Protein AF-A0A931KG96-F1 (afdb_monomer_lite)

Secondary structure (DSSP, 8-state):
----------PPP-----PPPPHHHHHHHHHHHHHHHHHHHHHH-PPPP-SSPPPHHHHHHHHHHHHHHHHHHHHHHHHHTT--

Foldseek 3Di:
DDDDDDPPPPDPDDDPDPDDDDPVRVVVVVVVCVVLQVQLCVQLPDDDDPPDDDDPVRVVVSVVSSVVSSVVSVVVVCVVVPVD

pLDDT: mean 85.91, std 15.28, range [43.78, 98.19]

Sequence (84 aa):
MSTDSAGDFSQPSPTPAAAEPSAAELQKRYAQFLELLPLTLALAGLPTSEGRLYSEDQIEGRAMTIRTAYRVARGAVRDALGGS

Structure (mmCIF, N/CA/C/O backbone):
data_AF-A0A931KG96-F1
#
_entry.id   AF-A0A931KG96-F1
#
loop_
_atom_site.group_PDB
_atom_site.id
_atom_site.type_symbol
_atom_site.label_atom_id
_atom_site.label_alt_id
_atom_site.label_comp_id
_atom_site.label_asym_id
_atom_site.label_entity_id
_atom_site.label_seq_id
_atom_site.pdbx_PDB_ins_code
_atom_site.Cartn_x
_atom_site.Cartn_y
_atom_site.Cartn_z
_atom_site.occupancy
_atom_site.B_iso_or_equiv
_atom_site.auth_seq_id
_atom_site.auth_comp_id
_atom_site.auth_asym_id
_atom_site.auth_atom_id
_atom_site.pdbx_PDB_model_num
ATOM 1 N N . MET A 1 1 ? -31.784 67.342 13.746 1.00 43.78 1 MET A N 1
ATOM 2 C CA . MET A 1 1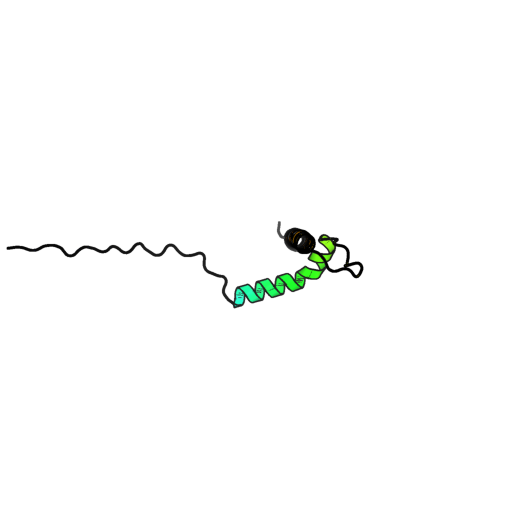 ? -30.910 67.185 12.562 1.00 43.78 1 MET A CA 1
ATOM 3 C C . MET A 1 1 ? -29.697 66.400 13.030 1.00 43.78 1 MET A C 1
ATOM 5 O O . MET A 1 1 ? -29.049 66.878 13.942 1.00 43.78 1 MET A O 1
ATOM 9 N N . SER A 1 2 ? -29.370 65.194 12.592 1.00 48.53 2 SER A N 1
ATOM 10 C CA . SER A 1 2 ? -29.972 64.280 11.627 1.00 48.53 2 SER A CA 1
ATOM 11 C C . SER A 1 2 ? -29.492 62.871 11.989 1.00 48.53 2 SER A C 1
ATOM 13 O O . SER A 1 2 ? -28.402 62.701 12.527 1.00 48.53 2 SER A O 1
ATOM 15 N N . THR A 1 3 ? -30.344 61.894 11.721 1.00 70.62 3 THR A N 1
ATOM 16 C CA . THR A 1 3 ? -30.044 60.462 11.645 1.00 70.62 3 THR A CA 1
ATOM 17 C C . THR A 1 3 ? -29.057 60.175 10.513 1.00 70.62 3 THR A C 1
ATOM 19 O O . THR A 1 3 ? -29.228 60.774 9.457 1.00 70.62 3 THR A O 1
ATOM 22 N N . ASP A 1 4 ? -28.088 59.284 10.734 1.00 50.28 4 ASP A N 1
ATOM 23 C CA . ASP A 1 4 ? -27.470 58.325 9.786 1.00 50.28 4 ASP A CA 1
ATOM 24 C C . ASP A 1 4 ? -26.181 57.802 10.456 1.00 50.28 4 ASP A C 1
ATOM 26 O O . ASP A 1 4 ? -25.524 58.544 11.172 1.00 50.28 4 ASP A O 1
ATOM 30 N N . SER A 1 5 ? -25.700 56.574 10.335 1.00 54.91 5 SER A N 1
ATOM 31 C CA . SER A 1 5 ? -25.999 55.487 9.423 1.00 54.91 5 SER A CA 1
ATOM 32 C C . SER A 1 5 ? -25.473 54.235 10.134 1.00 54.91 5 SER A C 1
ATOM 34 O O . SER A 1 5 ? -24.274 54.128 10.404 1.00 54.91 5 SER A O 1
ATOM 36 N N . ALA A 1 6 ? -26.360 53.325 10.536 1.00 58.53 6 ALA A N 1
ATOM 37 C CA . ALA A 1 6 ? -25.952 52.013 11.021 1.00 58.53 6 ALA A CA 1
ATOM 38 C C . ALA A 1 6 ? -25.573 51.184 9.791 1.00 58.53 6 ALA A C 1
ATOM 40 O O . ALA A 1 6 ? -26.444 50.683 9.085 1.00 58.53 6 ALA A O 1
ATOM 41 N N . GLY A 1 7 ? -24.272 51.114 9.508 1.00 57.34 7 GLY A N 1
ATOM 42 C CA . GLY A 1 7 ? -23.726 50.245 8.476 1.00 57.34 7 GLY A CA 1
ATOM 43 C C . GLY A 1 7 ? -24.077 48.793 8.784 1.00 57.34 7 GLY A C 1
ATOM 44 O O . GLY A 1 7 ? -23.540 48.202 9.719 1.00 57.34 7 GLY A O 1
ATOM 45 N N . ASP A 1 8 ? -24.999 48.257 7.992 1.00 59.66 8 ASP A N 1
ATOM 46 C CA . ASP A 1 8 ? -25.375 46.852 7.920 1.00 59.66 8 ASP A CA 1
ATOM 47 C C . ASP A 1 8 ? -24.169 46.033 7.438 1.00 59.66 8 ASP A C 1
ATOM 49 O O . ASP A 1 8 ? -23.886 45.913 6.245 1.00 59.66 8 ASP A O 1
ATOM 53 N N . PHE A 1 9 ? -23.385 45.531 8.392 1.00 62.88 9 PHE A N 1
ATOM 54 C CA . PHE A 1 9 ? -22.260 44.640 8.132 1.00 62.88 9 PHE A CA 1
ATOM 55 C C . PHE A 1 9 ? -22.810 43.226 7.921 1.00 62.88 9 PHE A C 1
ATOM 57 O O . PHE A 1 9 ? -22.770 42.375 8.810 1.00 62.88 9 PHE A O 1
ATOM 64 N N . SER A 1 10 ? -23.372 42.992 6.737 1.00 67.56 10 SER A N 1
ATOM 65 C CA . SER A 1 10 ? -23.811 41.668 6.305 1.00 67.56 10 SER A CA 1
ATOM 66 C C . SER A 1 10 ? -22.583 40.757 6.193 1.00 67.56 10 SER A C 1
ATOM 68 O O . SER A 1 10 ? -21.811 40.835 5.235 1.00 67.56 10 SER A O 1
ATOM 70 N N . GLN A 1 11 ? -22.333 39.943 7.224 1.00 67.75 11 GLN A N 1
ATOM 71 C CA . GLN A 1 11 ? -21.270 38.942 7.178 1.00 67.75 11 GLN A CA 1
ATOM 72 C C . GLN A 1 11 ? -21.599 37.904 6.093 1.00 67.75 11 GLN A C 1
ATOM 74 O O . GLN A 1 11 ? -22.713 37.373 6.079 1.00 67.75 11 GLN A O 1
ATOM 79 N N . PRO A 1 12 ? -20.646 37.562 5.208 1.00 64.81 12 PRO A N 1
ATOM 80 C CA . PRO A 1 12 ? -20.835 36.467 4.271 1.00 64.81 12 PRO A CA 1
ATOM 81 C C . PRO A 1 12 ? -21.008 35.162 5.056 1.00 64.81 12 PRO A C 1
ATOM 83 O O . PRO A 1 12 ? -20.208 34.836 5.933 1.00 64.81 12 PRO A O 1
ATOM 86 N N . SER A 1 13 ? -22.076 34.424 4.751 1.00 64.75 13 SER A N 1
ATOM 87 C CA . SER A 1 13 ? -22.340 33.112 5.341 1.00 64.75 13 SER A CA 1
ATOM 88 C C . SER A 1 13 ? -21.140 32.181 5.117 1.00 64.75 13 SER A C 1
ATOM 90 O O . SER A 1 13 ? -20.610 32.156 4.003 1.00 64.75 13 SER A O 1
ATOM 92 N N . PRO A 1 14 ? -20.699 31.408 6.127 1.00 67.62 14 PRO A N 1
ATOM 93 C CA . PRO A 1 14 ? -19.593 30.483 5.951 1.00 67.62 14 PRO A CA 1
ATOM 94 C C . PRO A 1 14 ? -20.011 29.401 4.955 1.00 67.62 14 PRO A C 1
ATOM 96 O O . PRO A 1 14 ? -20.880 28.574 5.233 1.00 67.62 14 PRO A O 1
ATOM 99 N N . THR A 1 15 ? -19.393 29.415 3.776 1.00 66.12 15 THR A N 1
ATOM 100 C CA . THR A 1 15 ? -19.385 28.280 2.853 1.00 66.12 15 THR A CA 1
ATOM 101 C C . THR A 1 15 ? -19.000 27.037 3.661 1.00 66.12 15 THR A C 1
ATOM 103 O O . THR A 1 15 ? -18.024 27.120 4.413 1.00 66.12 15 THR A O 1
ATOM 106 N N . PRO A 1 16 ? -19.723 25.905 3.568 1.00 65.00 16 PRO A N 1
ATOM 107 C CA . PRO A 1 16 ? -19.356 24.705 4.303 1.00 65.00 16 PRO A CA 1
ATOM 108 C C . PRO A 1 16 ? -17.981 24.253 3.810 1.00 65.00 16 PRO A C 1
ATOM 110 O O . PRO A 1 16 ? -17.850 23.668 2.734 1.00 65.00 16 PRO A O 1
ATOM 113 N N . ALA A 1 17 ? -16.942 24.583 4.578 1.00 64.81 17 ALA A N 1
ATOM 114 C CA . ALA A 1 17 ? -15.627 23.991 4.439 1.00 64.81 17 ALA A CA 1
ATOM 115 C C . ALA A 1 17 ? -15.839 22.477 4.454 1.00 64.81 17 ALA A C 1
ATOM 117 O O . ALA A 1 17 ? -16.528 21.970 5.342 1.00 64.81 17 ALA A O 1
ATOM 118 N N . ALA A 1 18 ? -15.346 21.787 3.424 1.00 64.06 18 ALA A N 1
ATOM 119 C CA . ALA A 1 18 ? -15.450 20.341 3.304 1.00 64.06 18 ALA A CA 1
ATOM 120 C C . ALA A 1 18 ? -15.108 19.713 4.661 1.00 64.06 18 ALA A C 1
ATOM 122 O O . ALA A 1 18 ? -13.998 19.894 5.153 1.00 64.06 18 ALA A O 1
ATOM 123 N N . ALA A 1 19 ? -16.098 19.088 5.302 1.00 71.50 19 ALA A N 1
ATOM 124 C CA . ALA A 1 19 ? -15.957 18.602 6.664 1.00 71.50 19 ALA A CA 1
ATOM 125 C C . ALA A 1 19 ? -14.774 17.628 6.723 1.00 71.50 19 ALA A C 1
ATOM 127 O O . ALA A 1 19 ? -14.786 16.588 6.058 1.00 71.50 19 ALA A O 1
ATOM 128 N N . GLU A 1 20 ? -13.746 17.997 7.486 1.00 77.50 20 GLU A N 1
ATOM 129 C CA . GLU A 1 20 ? -12.617 17.121 7.776 1.00 77.50 20 GLU A CA 1
ATOM 130 C C . GLU A 1 20 ? -13.153 15.805 8.359 1.00 77.50 20 GLU A C 1
ATOM 132 O O . GLU A 1 20 ? -14.069 15.835 9.192 1.00 77.50 20 GLU A O 1
ATOM 137 N N . PRO A 1 21 ? -12.635 14.642 7.924 1.00 79.81 21 PRO A N 1
ATOM 138 C CA . PRO A 1 21 ? -13.117 13.366 8.419 1.00 79.81 21 PRO A CA 1
ATOM 139 C C . PRO A 1 21 ? -12.946 13.312 9.935 1.00 79.81 21 PRO A C 1
ATOM 141 O O . PRO A 1 21 ? -11.877 13.608 10.474 1.00 79.81 21 PRO A O 1
ATOM 144 N N . SER A 1 22 ? -13.999 12.890 10.626 1.00 91.75 22 SER A N 1
ATOM 145 C CA . SER A 1 22 ? -13.933 12.669 12.066 1.00 91.75 22 SER A CA 1
ATOM 146 C C . SER A 1 22 ? -12.874 11.611 12.401 1.00 91.75 22 SER A C 1
ATOM 148 O O . SER A 1 22 ? -12.569 10.721 11.599 1.00 91.75 22 SER A O 1
ATOM 150 N N . ALA A 1 23 ? -12.340 11.654 13.625 1.00 91.25 23 ALA A N 1
ATOM 151 C CA . ALA A 1 23 ? -11.368 10.662 14.091 1.00 91.25 23 ALA A CA 1
ATOM 152 C C . ALA A 1 23 ? -11.885 9.215 13.936 1.00 91.25 23 ALA A C 1
ATOM 154 O O . ALA A 1 23 ? -11.133 8.320 13.551 1.00 91.25 23 ALA A O 1
ATOM 155 N N . ALA A 1 24 ? -13.187 8.999 14.154 1.00 92.50 24 ALA A N 1
ATOM 156 C CA . ALA A 1 24 ? -13.834 7.700 13.984 1.00 92.50 24 ALA A CA 1
ATOM 157 C C . ALA A 1 24 ? -13.848 7.232 12.516 1.00 92.50 24 ALA A C 1
ATOM 159 O O . ALA A 1 24 ? -13.574 6.065 12.224 1.00 92.50 24 ALA A O 1
ATOM 160 N N . GLU A 1 25 ? -14.127 8.133 11.571 1.00 91.19 25 GLU A N 1
ATOM 161 C CA . GLU A 1 25 ? -14.091 7.815 10.139 1.00 91.19 25 GLU A CA 1
ATOM 162 C C . GLU A 1 25 ? -12.672 7.530 9.657 1.00 91.19 25 GLU A C 1
ATOM 164 O O . GLU A 1 25 ? -12.469 6.606 8.865 1.00 91.19 25 GLU A O 1
ATOM 169 N N . LEU A 1 26 ? -11.685 8.286 10.148 1.00 91.94 26 LEU A N 1
ATOM 170 C CA . LEU A 1 26 ? -10.280 8.048 9.834 1.00 91.94 26 LEU A CA 1
ATOM 171 C C . LEU A 1 26 ? -9.835 6.670 10.333 1.00 91.94 26 LEU A C 1
ATOM 173 O O . LEU A 1 26 ? -9.224 5.916 9.577 1.00 91.94 26 LEU A O 1
ATOM 177 N N . GLN A 1 27 ? -10.210 6.301 11.559 1.00 93.25 27 GLN A N 1
ATOM 178 C CA . GLN A 1 27 ? -9.880 4.997 12.129 1.00 93.25 27 GLN A CA 1
ATOM 179 C C . GLN A 1 27 ? -10.541 3.843 11.364 1.00 93.25 27 GLN A C 1
ATOM 181 O O . GLN A 1 27 ? -9.890 2.832 11.093 1.00 93.25 27 GLN A O 1
ATOM 186 N N . LYS A 1 28 ? -11.795 4.011 10.923 1.00 93.88 28 LYS A N 1
ATOM 187 C CA . LYS A 1 28 ? -12.475 3.034 10.058 1.00 93.88 28 LYS A CA 1
ATOM 188 C C . LYS A 1 28 ? -11.769 2.875 8.708 1.00 93.88 28 LYS A C 1
ATOM 190 O O . LYS A 1 28 ? -11.556 1.751 8.260 1.00 93.88 28 LYS A O 1
ATOM 195 N N . ARG A 1 29 ? -11.392 3.982 8.058 1.00 90.25 29 ARG A N 1
ATOM 196 C CA . ARG A 1 29 ? -10.646 3.954 6.784 1.00 90.25 29 ARG A CA 1
ATOM 197 C C . ARG A 1 29 ? -9.276 3.299 6.950 1.00 90.25 29 ARG A C 1
ATOM 199 O O . ARG A 1 29 ? -8.855 2.560 6.067 1.00 90.25 29 ARG A O 1
ATOM 206 N N . TYR A 1 30 ? -8.606 3.550 8.074 1.00 93.44 30 TYR A N 1
ATOM 207 C CA . TYR A 1 30 ? -7.327 2.929 8.401 1.00 93.44 30 TYR A CA 1
ATOM 208 C C . TYR A 1 30 ? -7.456 1.410 8.564 1.00 93.44 30 TYR A C 1
ATOM 210 O O . TYR A 1 30 ? -6.693 0.673 7.947 1.00 93.44 30 TYR A O 1
ATOM 218 N N . ALA A 1 31 ? -8.463 0.933 9.303 1.00 95.00 31 ALA A N 1
ATOM 219 C CA . ALA A 1 31 ? -8.728 -0.500 9.445 1.00 95.00 31 ALA A CA 1
ATOM 220 C C . ALA A 1 31 ? -8.983 -1.175 8.084 1.00 95.00 31 ALA A C 1
ATOM 222 O O . ALA A 1 31 ? -8.337 -2.166 7.757 1.00 95.00 31 ALA A O 1
ATOM 223 N N . GLN A 1 32 ? -9.833 -0.575 7.243 1.00 91.94 32 GLN A N 1
ATOM 224 C CA . GLN A 1 32 ? -10.106 -1.078 5.888 1.00 91.94 32 GLN A CA 1
ATOM 225 C C . GLN A 1 32 ? -8.855 -1.118 5.005 1.00 91.94 32 GLN A C 1
ATOM 227 O O . GLN A 1 32 ? -8.677 -2.038 4.208 1.00 91.94 32 GLN A O 1
ATOM 232 N N . PHE A 1 33 ? -7.984 -0.114 5.126 1.00 92.69 33 PHE A N 1
ATOM 233 C CA . PHE A 1 33 ? -6.716 -0.103 4.410 1.00 92.69 33 PHE A CA 1
ATOM 234 C C . PHE A 1 33 ? -5.836 -1.282 4.833 1.00 92.69 33 PHE A C 1
ATOM 236 O O . PHE A 1 33 ? -5.334 -1.989 3.962 1.00 92.69 33 PHE A O 1
ATOM 243 N N . LEU A 1 34 ? -5.696 -1.532 6.142 1.00 95.62 34 LEU A N 1
ATOM 244 C CA . LEU A 1 34 ? -4.914 -2.659 6.658 1.00 95.62 34 LEU A CA 1
ATOM 245 C C . LEU A 1 34 ? -5.467 -4.015 6.202 1.00 95.62 34 LEU A C 1
ATOM 247 O O . LEU A 1 34 ? -4.690 -4.886 5.822 1.00 95.62 34 LEU A O 1
ATOM 251 N N . GLU A 1 35 ? -6.789 -4.186 6.182 1.00 95.69 35 GLU A N 1
ATOM 252 C CA . GLU A 1 35 ? -7.434 -5.415 5.697 1.00 95.69 35 GLU A CA 1
ATOM 253 C C . GLU A 1 35 ? -7.165 -5.669 4.205 1.00 95.69 35 GLU A C 1
ATOM 255 O O . GLU A 1 35 ? -6.993 -6.812 3.783 1.00 95.69 35 GLU A O 1
ATOM 260 N N . LEU A 1 36 ? -7.074 -4.605 3.400 1.00 96.31 36 LEU A N 1
ATOM 261 C CA . LEU A 1 36 ? -6.804 -4.690 1.962 1.00 96.31 36 LEU A CA 1
ATOM 262 C C . LEU A 1 36 ? -5.314 -4.690 1.601 1.00 96.31 36 LEU A C 1
ATOM 264 O O . LEU A 1 36 ? -4.983 -4.862 0.421 1.00 96.31 36 LEU A O 1
ATOM 268 N N . LEU A 1 37 ? -4.405 -4.508 2.564 1.00 96.25 37 LEU A N 1
ATOM 269 C CA . LEU A 1 37 ? -2.963 -4.454 2.302 1.00 96.25 37 LEU A CA 1
ATOM 270 C C . LEU A 1 37 ? -2.423 -5.703 1.587 1.00 96.25 37 LEU A C 1
ATOM 272 O O . LEU A 1 37 ? -1.707 -5.520 0.602 1.00 96.25 37 LEU A O 1
ATOM 276 N N . PRO A 1 38 ? -2.754 -6.950 1.986 1.00 96.44 38 PRO A N 1
ATOM 277 C CA . PRO A 1 38 ? -2.212 -8.138 1.323 1.00 96.44 38 PRO A CA 1
ATOM 278 C C . PRO A 1 38 ? -2.557 -8.195 -0.171 1.00 96.44 38 PRO A C 1
ATOM 280 O O . PRO A 1 38 ? -1.676 -8.406 -1.004 1.00 96.44 38 PRO A O 1
ATOM 283 N N . LEU A 1 39 ? -3.819 -7.921 -0.523 1.00 97.06 39 LEU A N 1
ATOM 284 C CA . LEU A 1 39 ? -4.264 -7.858 -1.918 1.00 97.06 39 LEU A CA 1
ATOM 285 C C . LEU A 1 39 ? -3.607 -6.689 -2.662 1.00 97.06 39 LEU A C 1
ATOM 287 O O . LEU A 1 39 ? -3.173 -6.838 -3.801 1.00 97.06 39 LEU A O 1
ATOM 291 N N . THR A 1 40 ? -3.496 -5.534 -2.006 1.00 97.88 40 THR A N 1
ATOM 292 C CA . THR A 1 40 ? -2.844 -4.345 -2.568 1.00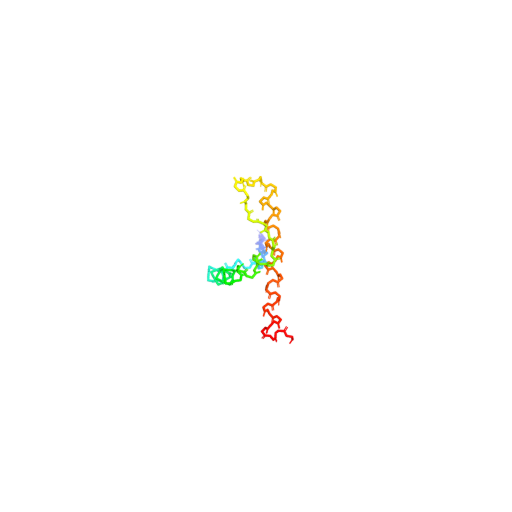 97.88 40 THR A CA 1
ATOM 293 C C . THR A 1 40 ? -1.387 -4.628 -2.935 1.00 97.88 40 THR A C 1
ATOM 295 O O . THR A 1 40 ? -0.957 -4.283 -4.032 1.00 97.88 40 THR A O 1
ATOM 298 N N . LEU A 1 41 ? -0.626 -5.278 -2.050 1.00 96.62 41 LEU A N 1
ATOM 299 C CA . LEU A 1 41 ? 0.777 -5.618 -2.298 1.00 96.62 41 LEU A CA 1
ATOM 300 C C . LEU A 1 41 ? 0.925 -6.696 -3.379 1.00 96.62 41 LEU A C 1
ATOM 302 O O . LEU A 1 41 ? 1.806 -6.572 -4.228 1.00 96.62 41 LEU A O 1
ATOM 306 N N . ALA A 1 42 ? 0.040 -7.699 -3.394 1.00 97.06 42 ALA A N 1
ATOM 307 C CA . ALA A 1 42 ? 0.019 -8.725 -4.436 1.00 97.06 42 ALA A CA 1
ATOM 308 C C . ALA A 1 42 ? -0.241 -8.126 -5.831 1.00 97.06 42 ALA A C 1
ATOM 310 O O . ALA A 1 42 ? 0.446 -8.478 -6.786 1.00 97.06 42 ALA A O 1
ATOM 311 N N . LEU A 1 43 ? -1.179 -7.176 -5.939 1.00 97.69 43 LEU A N 1
ATOM 312 C CA . LEU A 1 43 ? -1.467 -6.460 -7.188 1.00 97.69 43 LEU A CA 1
ATOM 313 C C . LEU A 1 43 ? -0.359 -5.478 -7.586 1.00 97.69 43 LEU A C 1
ATOM 315 O O . LEU A 1 43 ? -0.134 -5.264 -8.773 1.00 97.69 43 LEU A O 1
ATOM 319 N N . ALA A 1 44 ? 0.323 -4.867 -6.615 1.00 97.81 44 ALA A N 1
ATOM 320 C CA . ALA A 1 44 ? 1.414 -3.937 -6.888 1.00 97.81 44 ALA A CA 1
ATOM 321 C C . ALA A 1 44 ? 2.639 -4.631 -7.506 1.00 97.81 44 ALA A C 1
ATOM 323 O O . ALA A 1 44 ? 3.401 -3.976 -8.214 1.00 97.81 44 ALA A O 1
ATOM 324 N N . GLY A 1 45 ? 2.851 -5.925 -7.224 1.00 96.31 45 GLY A N 1
ATOM 325 C CA . GLY A 1 45 ? 3.905 -6.735 -7.849 1.00 96.31 45 GLY A CA 1
ATOM 326 C C . GLY A 1 45 ? 5.329 -6.208 -7.636 1.00 96.31 45 GLY A C 1
ATOM 327 O O . GLY A 1 45 ? 6.230 -6.528 -8.408 1.00 96.31 45 GLY A O 1
ATOM 328 N N . LEU A 1 46 ? 5.541 -5.363 -6.623 1.00 95.00 46 LEU A N 1
ATOM 329 C CA . LEU A 1 46 ? 6.823 -4.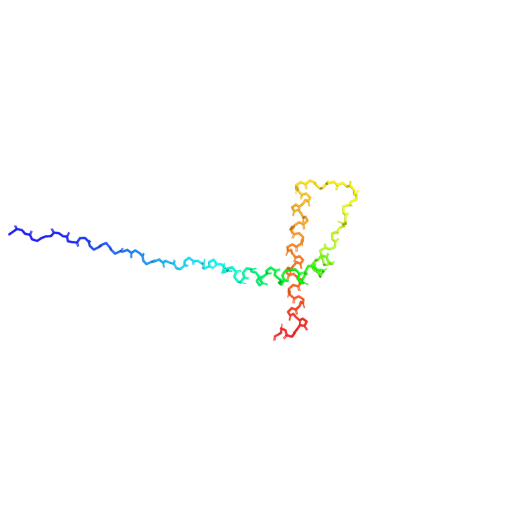707 -6.400 1.00 95.00 46 LEU A CA 1
ATOM 330 C C . LEU A 1 46 ? 7.843 -5.702 -5.822 1.00 95.00 46 LEU A C 1
ATOM 332 O O . LEU A 1 46 ? 7.539 -6.358 -4.824 1.00 95.00 46 LEU A O 1
ATOM 336 N N . PRO A 1 47 ? 9.078 -5.763 -6.353 1.00 92.44 47 PRO A N 1
ATOM 337 C CA . PRO A 1 47 ? 10.108 -6.641 -5.810 1.00 92.44 47 PRO A CA 1
ATOM 338 C C . PRO A 1 47 ? 10.507 -6.199 -4.398 1.00 92.44 47 PRO A C 1
ATOM 340 O O . PRO A 1 47 ? 10.500 -5.001 -4.081 1.00 92.44 47 PRO A O 1
ATOM 343 N N . THR A 1 48 ? 10.868 -7.154 -3.542 1.00 91.12 48 THR A N 1
ATOM 344 C CA . THR A 1 48 ? 11.489 -6.865 -2.241 1.00 91.12 48 THR A CA 1
ATOM 345 C C . THR A 1 48 ? 12.851 -6.200 -2.456 1.00 91.12 48 THR A C 1
ATOM 347 O O . THR A 1 48 ? 13.485 -6.398 -3.487 1.00 91.12 48 THR A O 1
ATOM 350 N N . SER A 1 49 ? 13.303 -5.386 -1.497 1.00 90.75 49 SER A N 1
ATOM 351 C CA . SER A 1 49 ? 14.652 -4.814 -1.565 1.00 90.75 49 SER A CA 1
ATOM 352 C C . SER A 1 49 ? 15.712 -5.920 -1.545 1.00 90.75 49 SER A C 1
ATOM 354 O O . SER A 1 49 ? 15.716 -6.773 -0.658 1.00 90.75 49 SER A O 1
ATOM 356 N N . GLU A 1 50 ? 16.647 -5.863 -2.491 1.00 90.25 50 GLU A N 1
ATOM 357 C CA . GLU A 1 50 ? 17.805 -6.760 -2.589 1.00 90.25 50 GLU A CA 1
ATOM 358 C C . GLU A 1 50 ? 18.962 -6.282 -1.690 1.00 90.25 50 GLU A C 1
ATOM 360 O O . GLU A 1 50 ? 20.099 -6.102 -2.126 1.00 90.25 50 GLU A O 1
ATOM 365 N N . GLY A 1 51 ? 18.663 -5.993 -0.420 1.00 87.50 51 GLY A N 1
ATOM 366 C CA . GLY A 1 51 ? 19.659 -5.571 0.572 1.00 87.50 51 GLY A CA 1
ATOM 367 C C . GLY A 1 51 ? 20.206 -4.150 0.384 1.00 87.50 51 GLY A C 1
ATOM 368 O O . GLY A 1 51 ? 21.188 -3.786 1.027 1.00 87.50 51 GLY A O 1
ATOM 369 N N . ARG A 1 52 ? 19.583 -3.333 -0.476 1.00 90.81 52 ARG A N 1
ATOM 370 C CA . ARG A 1 52 ? 19.943 -1.922 -0.694 1.00 90.81 52 ARG A CA 1
ATOM 371 C C . ARG A 1 52 ? 18.800 -0.998 -0.298 1.00 90.81 52 ARG A C 1
ATOM 373 O O . ARG A 1 52 ? 17.631 -1.292 -0.556 1.00 90.81 52 ARG A O 1
ATOM 380 N N . LEU A 1 53 ? 19.141 0.135 0.308 1.00 93.94 53 LEU A N 1
ATO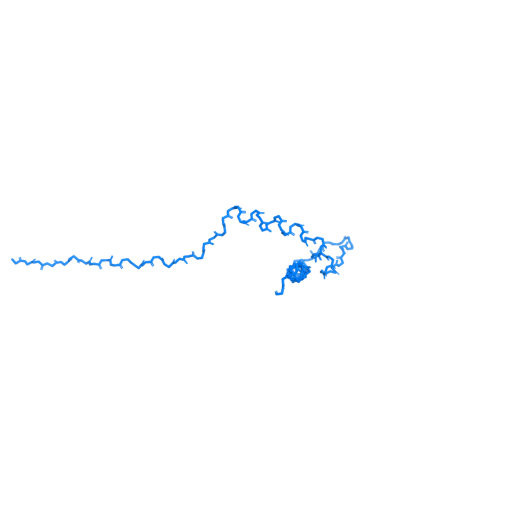M 381 C CA . LEU A 1 53 ? 18.162 1.187 0.560 1.00 93.94 53 LEU A CA 1
ATOM 382 C C . LEU A 1 53 ? 17.714 1.799 -0.766 1.00 93.94 53 LEU A C 1
ATOM 384 O O . LEU A 1 53 ? 18.514 1.958 -1.689 1.00 93.94 53 LEU A O 1
ATOM 388 N N . TYR A 1 54 ? 16.431 2.128 -0.840 1.00 95.38 54 TYR A N 1
ATOM 389 C CA . TYR A 1 54 ? 15.882 2.854 -1.973 1.00 95.38 54 TYR A CA 1
ATOM 390 C C . TYR A 1 54 ? 16.270 4.333 -1.890 1.00 95.38 54 TYR A C 1
ATOM 392 O O . TYR A 1 54 ? 16.325 4.898 -0.796 1.00 95.38 54 TYR A O 1
ATOM 400 N N . SER A 1 55 ? 16.510 4.960 -3.042 1.00 96.81 55 SER A N 1
ATOM 401 C CA . SER A 1 55 ? 16.527 6.422 -3.134 1.00 96.81 55 SER A CA 1
ATOM 402 C C . SER A 1 55 ? 15.122 6.995 -2.926 1.00 96.81 55 SER A C 1
ATOM 404 O O . SER A 1 55 ? 14.128 6.269 -2.992 1.00 96.81 55 SER A O 1
ATOM 406 N N . GLU A 1 56 ? 15.028 8.305 -2.711 1.00 97.19 56 GLU A N 1
ATOM 407 C CA . GLU A 1 56 ? 13.745 9.005 -2.573 1.00 97.19 56 GLU A CA 1
ATOM 408 C C . GLU A 1 56 ? 12.830 8.768 -3.786 1.00 97.19 56 GLU A C 1
ATOM 410 O O . GLU A 1 56 ? 11.716 8.273 -3.618 1.00 97.19 56 GLU A O 1
ATOM 415 N N . ASP A 1 57 ? 13.348 8.953 -5.004 1.00 97.75 57 ASP A N 1
ATOM 416 C CA . ASP A 1 57 ? 12.611 8.700 -6.251 1.00 97.75 57 ASP A CA 1
ATOM 417 C C . ASP A 1 57 ? 12.099 7.253 -6.355 1.00 97.75 57 ASP A C 1
ATOM 419 O O . ASP A 1 57 ? 10.987 6.986 -6.819 1.00 97.75 57 ASP A O 1
ATOM 423 N N . GLN A 1 58 ? 12.904 6.284 -5.904 1.00 96.12 58 GLN A N 1
ATOM 424 C CA . GLN A 1 58 ? 12.507 4.876 -5.895 1.00 96.12 58 GLN A CA 1
ATOM 425 C C . GLN A 1 58 ? 11.390 4.621 -4.879 1.00 96.12 58 GLN A C 1
ATOM 427 O O . GLN A 1 58 ? 10.462 3.863 -5.167 1.00 96.12 58 GLN A O 1
ATOM 432 N N . ILE A 1 59 ? 11.450 5.247 -3.702 1.00 96.94 59 ILE A N 1
ATOM 433 C CA . ILE A 1 59 ? 10.385 5.165 -2.694 1.00 96.94 59 ILE A CA 1
ATOM 434 C C . ILE A 1 59 ? 9.100 5.791 -3.240 1.00 96.94 59 ILE A C 1
ATOM 436 O O . ILE A 1 59 ? 8.034 5.182 -3.126 1.00 96.94 59 ILE A O 1
ATOM 440 N N . GLU A 1 60 ? 9.188 6.956 -3.878 1.00 97.69 60 GLU A N 1
ATOM 441 C CA . GLU A 1 60 ? 8.031 7.653 -4.438 1.00 97.69 60 GLU A CA 1
ATOM 442 C C . GLU A 1 60 ? 7.366 6.847 -5.563 1.00 97.69 60 GLU A C 1
ATOM 444 O O . GLU A 1 60 ? 6.148 6.630 -5.540 1.00 97.69 60 GLU A O 1
ATOM 449 N N . GLY A 1 61 ? 8.155 6.297 -6.492 1.00 97.56 61 GLY A N 1
ATOM 450 C CA . GLY A 1 61 ? 7.642 5.424 -7.552 1.00 97.56 61 GLY A CA 1
ATOM 451 C C . GLY A 1 61 ? 6.919 4.190 -6.998 1.00 97.56 61 GLY A C 1
ATOM 452 O O . GLY A 1 61 ? 5.837 3.807 -7.466 1.00 97.56 61 GLY A O 1
ATOM 453 N N . ARG A 1 62 ? 7.458 3.596 -5.928 1.00 97.19 62 ARG A N 1
ATOM 454 C CA . ARG A 1 6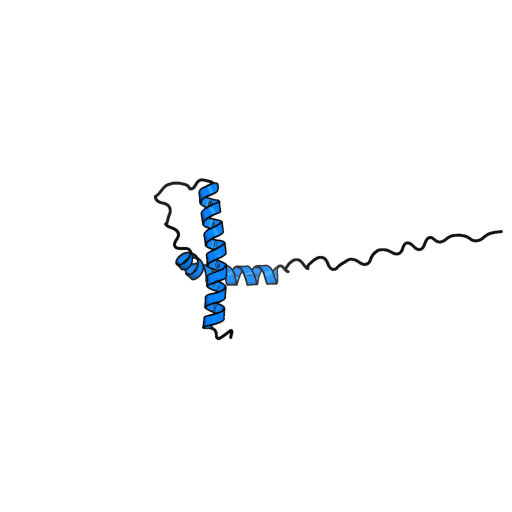2 ? 6.812 2.478 -5.225 1.00 97.19 62 ARG A CA 1
ATOM 455 C C . ARG A 1 62 ? 5.516 2.911 -4.537 1.00 97.19 62 ARG A C 1
ATOM 457 O O . ARG A 1 62 ? 4.512 2.209 -4.651 1.00 97.19 62 ARG A O 1
ATOM 464 N N . ALA A 1 63 ? 5.494 4.071 -3.884 1.00 97.25 63 ALA A N 1
ATOM 465 C CA . ALA A 1 63 ? 4.294 4.609 -3.242 1.00 97.25 63 ALA A CA 1
ATOM 466 C C . ALA A 1 63 ? 3.165 4.880 -4.254 1.00 97.25 63 ALA A C 1
ATOM 468 O O . ALA A 1 63 ? 2.005 4.543 -3.998 1.00 97.25 63 ALA A O 1
ATOM 469 N N . MET A 1 64 ? 3.496 5.424 -5.429 1.00 98.00 64 MET A N 1
ATOM 470 C CA . MET A 1 64 ? 2.533 5.661 -6.511 1.00 98.00 64 MET A CA 1
ATOM 471 C C . MET A 1 64 ? 1.936 4.349 -7.045 1.00 98.00 64 MET A C 1
ATOM 473 O O . MET A 1 64 ? 0.726 4.253 -7.284 1.00 98.00 64 MET A O 1
ATOM 477 N N . THR A 1 65 ? 2.770 3.311 -7.154 1.00 98.12 65 THR A N 1
ATOM 478 C CA . THR A 1 65 ? 2.339 1.961 -7.544 1.00 98.12 65 THR A CA 1
ATOM 479 C C . THR A 1 65 ? 1.373 1.373 -6.513 1.00 98.12 65 THR A C 1
ATOM 481 O O . THR A 1 65 ? 0.279 0.941 -6.875 1.00 98.12 65 THR A O 1
ATOM 484 N N . ILE A 1 66 ? 1.709 1.444 -5.219 1.00 97.56 66 ILE A N 1
ATOM 485 C CA . ILE A 1 66 ? 0.843 0.971 -4.124 1.00 97.56 66 ILE A CA 1
ATOM 486 C C . ILE A 1 66 ? -0.500 1.713 -4.120 1.00 97.56 66 ILE A C 1
ATOM 488 O O . ILE A 1 66 ? -1.551 1.088 -3.982 1.00 97.56 66 ILE A O 1
ATOM 492 N N . ARG A 1 67 ? -0.502 3.038 -4.323 1.00 97.12 67 ARG A N 1
ATOM 493 C CA . ARG A 1 67 ? -1.736 3.843 -4.379 1.00 97.12 67 ARG A CA 1
ATOM 494 C C . ARG A 1 67 ? -2.651 3.405 -5.523 1.00 97.12 67 ARG A C 1
ATOM 496 O O . ARG A 1 67 ? -3.869 3.334 -5.349 1.00 97.12 67 ARG A O 1
ATOM 503 N N . THR A 1 68 ? -2.071 3.107 -6.682 1.00 98.06 68 THR A N 1
ATOM 504 C CA . THR A 1 68 ? -2.812 2.602 -7.845 1.00 98.06 68 THR A CA 1
ATOM 505 C C . THR A 1 68 ? -3.367 1.207 -7.569 1.00 98.06 68 THR A C 1
ATOM 507 O O . THR A 1 68 ? -4.563 0.981 -7.753 1.00 98.06 68 THR A O 1
ATOM 510 N N . ALA A 1 69 ? -2.543 0.305 -7.032 1.00 98.19 69 ALA A N 1
ATOM 511 C CA . ALA A 1 69 ? -2.957 -1.046 -6.667 1.00 98.19 69 ALA A CA 1
ATOM 512 C C . ALA A 1 69 ? -4.082 -1.052 -5.619 1.00 98.19 69 ALA A C 1
ATOM 514 O O . ALA A 1 69 ? -5.033 -1.816 -5.753 1.00 98.19 69 ALA A O 1
ATOM 515 N N . TYR A 1 70 ? -4.048 -0.150 -4.632 1.00 97.50 70 TYR A N 1
ATOM 516 C CA . TYR A 1 70 ? -5.101 -0.039 -3.619 1.00 97.50 70 TYR A CA 1
ATOM 517 C C . TYR A 1 70 ? -6.456 0.344 -4.229 1.00 97.50 70 TYR A C 1
ATOM 519 O O . TYR A 1 70 ? -7.494 -0.206 -3.859 1.00 97.50 70 TYR A O 1
ATOM 527 N N . ARG A 1 71 ? -6.463 1.264 -5.205 1.00 96.31 71 ARG A N 1
ATOM 528 C CA . ARG A 1 71 ? -7.689 1.624 -5.937 1.00 96.31 71 ARG A CA 1
ATOM 529 C C . ARG A 1 71 ? -8.270 0.420 -6.674 1.00 96.31 71 ARG A C 1
ATOM 531 O O . ARG A 1 71 ? -9.481 0.217 -6.623 1.00 96.31 71 ARG A O 1
ATOM 538 N N . VAL A 1 72 ? -7.416 -0.371 -7.321 1.00 97.69 72 VAL A N 1
ATOM 539 C CA . VAL A 1 72 ? -7.824 -1.595 -8.026 1.00 97.69 72 VAL A CA 1
ATOM 540 C C . VAL A 1 72 ? -8.337 -2.646 -7.041 1.00 97.69 72 VAL A C 1
ATOM 542 O O . VAL A 1 72 ? -9.414 -3.188 -7.260 1.00 97.69 72 VAL A O 1
ATOM 545 N N . ALA A 1 73 ? -7.643 -2.871 -5.921 1.00 97.12 73 ALA A N 1
ATOM 546 C CA . ALA A 1 73 ? -8.053 -3.806 -4.872 1.00 97.12 73 ALA A CA 1
ATOM 547 C C . ALA A 1 73 ? -9.456 -3.486 -4.334 1.00 97.12 73 ALA A C 1
ATOM 549 O O . ALA A 1 73 ? -10.299 -4.372 -4.211 1.00 97.12 73 ALA A O 1
ATOM 550 N N . ARG A 1 74 ? -9.739 -2.203 -4.071 1.00 95.31 74 ARG A N 1
ATOM 551 C CA . ARG A 1 74 ? -11.074 -1.754 -3.650 1.00 95.31 74 ARG A CA 1
ATOM 552 C C . ARG A 1 74 ? -12.148 -2.022 -4.700 1.00 95.31 74 ARG A C 1
ATOM 554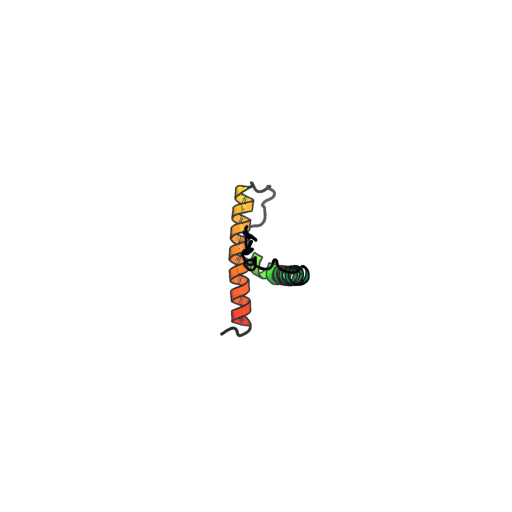 O O . ARG A 1 74 ? -13.251 -2.415 -4.328 1.00 95.31 74 ARG A O 1
ATOM 561 N N . GLY A 1 75 ? -11.837 -1.788 -5.976 1.00 95.19 75 GLY A N 1
ATOM 562 C CA . GLY A 1 75 ? -12.729 -2.117 -7.088 1.00 95.19 75 GLY A CA 1
ATOM 563 C C . GLY A 1 75 ? -13.023 -3.613 -7.132 1.00 95.19 75 GLY A C 1
ATOM 564 O O . GLY A 1 75 ? -14.179 -4.003 -7.051 1.00 95.19 75 GLY A O 1
ATOM 565 N N . ALA A 1 76 ? -11.978 -4.440 -7.112 1.00 95.19 76 ALA A N 1
ATOM 566 C CA . ALA A 1 76 ? -12.097 -5.894 -7.143 1.00 95.19 76 ALA A CA 1
ATOM 567 C C . ALA A 1 76 ? -12.952 -6.448 -5.993 1.00 95.19 76 ALA A C 1
ATOM 569 O O . ALA A 1 76 ? -13.811 -7.294 -6.223 1.00 95.19 76 ALA A O 1
ATOM 570 N N . VAL A 1 77 ? -12.766 -5.954 -4.763 1.00 94.31 77 VAL A N 1
ATOM 571 C CA . VAL A 1 77 ? -13.583 -6.384 -3.614 1.00 94.31 77 VAL A CA 1
ATOM 572 C C . VAL A 1 77 ? -15.034 -5.941 -3.756 1.00 94.31 77 VAL A C 1
ATOM 574 O O . VAL A 1 77 ? -15.937 -6.728 -3.487 1.00 94.31 77 VAL A O 1
ATOM 577 N N . ARG A 1 78 ? -15.280 -4.704 -4.201 1.00 93.44 78 ARG A N 1
ATOM 578 C CA . ARG A 1 78 ? -16.645 -4.224 -4.448 1.00 93.44 78 ARG A CA 1
ATOM 579 C C . ARG A 1 78 ? -17.348 -5.085 -5.499 1.00 93.44 78 ARG A C 1
ATOM 581 O O . ARG A 1 78 ? -18.488 -5.485 -5.283 1.00 93.44 78 ARG A O 1
ATOM 588 N N . ASP A 1 79 ? -16.663 -5.377 -6.598 1.00 94.12 79 ASP A N 1
ATOM 589 C CA . ASP A 1 79 ? -17.218 -6.147 -7.707 1.00 94.12 79 ASP A CA 1
ATOM 590 C C . ASP A 1 79 ? -17.459 -7.615 -7.279 1.00 94.12 79 ASP A C 1
ATOM 592 O O . ASP A 1 79 ? -18.501 -8.188 -7.585 1.00 94.12 79 ASP A O 1
ATOM 596 N N . ALA A 1 80 ? -16.563 -8.202 -6.472 1.00 92.94 80 ALA A N 1
ATOM 597 C CA . ALA A 1 80 ? -16.705 -9.564 -5.941 1.00 92.94 80 ALA A CA 1
ATOM 598 C C . ALA A 1 80 ? -17.858 -9.730 -4.933 1.00 92.94 80 ALA A C 1
ATOM 600 O O . ALA A 1 80 ? -18.450 -10.804 -4.850 1.00 92.94 80 ALA A O 1
ATOM 601 N N . LEU A 1 81 ? -18.185 -8.686 -4.166 1.00 91.69 81 LEU A N 1
ATOM 602 C CA . LEU A 1 81 ? -19.263 -8.706 -3.167 1.00 91.69 81 LEU A CA 1
ATOM 603 C C . LEU A 1 81 ? -20.646 -8.359 -3.750 1.00 91.69 81 LEU A C 1
ATOM 605 O O . LEU A 1 81 ? -21.598 -8.180 -2.993 1.00 91.69 81 LEU A O 1
ATOM 609 N N . GLY A 1 82 ? -20.774 -8.285 -5.078 1.00 76.19 82 GLY A N 1
ATOM 610 C CA . GLY A 1 82 ? -22.052 -8.051 -5.754 1.00 76.19 82 GLY A CA 1
ATOM 611 C C . GLY A 1 82 ? -22.405 -6.577 -5.951 1.00 76.19 82 GLY A C 1
ATOM 612 O O . GLY A 1 82 ? -23.579 -6.245 -6.090 1.00 76.19 82 GLY A O 1
ATOM 613 N N . GLY A 1 83 ? -21.414 -5.681 -5.961 1.00 61.59 83 GLY A N 1
ATOM 614 C CA . GLY A 1 83 ? -21.602 -4.293 -6.375 1.00 61.59 83 GLY A CA 1
ATOM 615 C C . GLY A 1 83 ? -21.748 -4.162 -7.893 1.00 61.59 83 GLY A C 1
ATOM 616 O O . GLY A 1 83 ? -20.812 -3.707 -8.547 1.00 61.59 83 GLY A O 1
ATOM 617 N N . SER A 1 84 ? -22.909 -4.548 -8.427 1.00 51.62 84 SER A N 1
ATOM 618 C CA . SER A 1 84 ? -23.406 -4.172 -9.761 1.00 51.62 84 SER A CA 1
ATOM 619 C C . SER A 1 84 ? -24.665 -3.331 -9.630 1.00 51.62 84 SER A C 1
ATOM 621 O O . SER A 1 84 ? -25.584 -3.814 -8.931 1.00 51.62 84 SER A O 1
#

Radius of gyration: 24.74 Å; chains: 1; bounding box: 51×77×24 Å